Protein AF-A0A6N2K324-F1 (afdb_monomer_lite)

Secondary structure (DSSP, 8-state):
------------HHHHHHTT---EEE---TTGGGS-HHHHHHHHHHHHHHTT--EEEPPPSS---PPPPP-

Foldseek 3Di:
DDDDDPPPPPPVLVVCVVVVVADEAAQDDPCCVVDPSVVVCVVCVVVCVVVPHSYYDDDDPDDDPDDDDDD

InterPro domains:
  IPR017853 Glycoside hydrolase superfamily [SSF51445] (22-63)

Structure (mmCIF, N/CA/C/O backbone):
data_AF-A0A6N2K324-F1
#
_entry.id   AF-A0A6N2K324-F1
#
loop_
_atom_site.group_PDB
_atom_site.id
_atom_site.type_symbol
_atom_site.label_atom_id
_atom_site.label_alt_id
_atom_site.label_comp_id
_atom_site.label_asym_id
_atom_site.label_entity_id
_atom_site.label_seq_id
_atom_site.pdbx_PDB_ins_code
_atom_site.Cartn_x
_atom_site.Cartn_y
_atom_site.Cartn_z
_atom_site.occupancy
_atom_site.B_iso_or_equiv
_atom_site.auth_seq_id
_atom_site.auth_comp_id
_atom_site.auth_asym_id
_atom_site.auth_atom_id
_atom_site.pdbx_PDB_model_num
ATOM 1 N N . MET A 1 1 ? 4.088 -2.092 43.426 1.00 37.12 1 MET A N 1
ATOM 2 C CA . MET A 1 1 ? 5.049 -2.229 42.309 1.00 37.12 1 MET A CA 1
ATOM 3 C C . MET A 1 1 ? 4.239 -2.730 41.115 1.00 37.12 1 MET A C 1
ATOM 5 O O . MET A 1 1 ? 3.656 -3.792 41.238 1.00 37.12 1 MET A O 1
ATOM 9 N N . GLN A 1 2 ? 3.783 -1.822 40.237 1.00 37.47 2 GLN A N 1
ATOM 10 C CA . GLN A 1 2 ? 4.311 -1.622 38.865 1.00 37.47 2 GLN A CA 1
ATOM 11 C C . GLN A 1 2 ? 4.273 -2.909 38.026 1.00 37.47 2 GLN A C 1
ATOM 13 O O . GLN A 1 2 ? 4.912 -3.876 38.401 1.00 37.47 2 GLN A O 1
ATOM 18 N N . GLY A 1 3 ? 3.590 -3.002 36.889 1.00 40.25 3 GLY A N 1
ATOM 19 C CA . GLY A 1 3 ? 2.718 -2.090 36.154 1.00 40.25 3 GLY A CA 1
ATOM 20 C C . GLY A 1 3 ? 1.995 -2.952 35.116 1.00 40.25 3 GLY A C 1
ATOM 21 O O . GLY A 1 3 ? 2.634 -3.767 34.457 1.00 40.25 3 GLY A O 1
ATOM 22 N N . SER A 1 4 ? 0.668 -2.862 35.040 1.00 46.34 4 SER A N 1
ATOM 23 C CA . SER A 1 4 ? -0.124 -3.693 34.133 1.00 46.34 4 SER A CA 1
ATOM 24 C C . SER A 1 4 ? -0.037 -3.135 32.719 1.00 46.34 4 SER A C 1
ATOM 26 O O . SER A 1 4 ? -0.543 -2.045 32.453 1.00 46.34 4 SER A O 1
ATOM 28 N N . ASP A 1 5 ? 0.654 -3.909 31.885 1.00 41.97 5 ASP A N 1
ATOM 29 C CA . ASP A 1 5 ? 0.682 -3.935 30.429 1.00 41.97 5 ASP A CA 1
ATOM 30 C C . ASP A 1 5 ? -0.103 -2.833 29.721 1.00 41.97 5 ASP A C 1
ATOM 32 O O . ASP A 1 5 ? -1.338 -2.800 29.712 1.00 41.97 5 ASP A O 1
ATOM 36 N N . ALA A 1 6 ? 0.650 -1.992 29.011 1.00 43.47 6 ALA A N 1
ATOM 37 C CA . ALA A 1 6 ? 0.149 -1.272 27.857 1.00 43.47 6 ALA A CA 1
ATOM 38 C C . ALA A 1 6 ? -0.403 -2.301 26.860 1.00 43.47 6 ALA A C 1
ATOM 40 O O . ALA A 1 6 ? 0.305 -2.816 25.995 1.00 43.47 6 ALA A O 1
ATOM 41 N N . SER A 1 7 ? -1.687 -2.619 27.010 1.00 44.81 7 SER A N 1
ATOM 42 C CA . SER A 1 7 ? -2.466 -3.360 26.034 1.00 44.81 7 SER A CA 1
ATOM 43 C C . SER A 1 7 ? -2.521 -2.507 24.773 1.00 44.81 7 SER A C 1
ATOM 45 O O . SER A 1 7 ? -3.392 -1.662 24.580 1.00 44.81 7 SER A O 1
ATOM 47 N N . TYR A 1 8 ? -1.529 -2.705 23.906 1.00 44.66 8 TYR A N 1
ATOM 48 C CA . TYR A 1 8 ? -1.624 -2.334 22.510 1.00 44.66 8 TYR A CA 1
ATOM 49 C C . TYR A 1 8 ? -2.910 -2.983 22.021 1.00 44.66 8 TYR A C 1
ATOM 51 O O . TYR A 1 8 ? -2.989 -4.210 21.924 1.00 44.66 8 TYR A O 1
ATOM 59 N N . ARG A 1 9 ? -3.960 -2.173 21.856 1.00 55.47 9 ARG A N 1
ATOM 60 C CA . ARG A 1 9 ? -5.266 -2.624 21.400 1.00 55.47 9 ARG A CA 1
ATOM 61 C C . ARG A 1 9 ? -5.021 -3.288 20.059 1.00 55.47 9 ARG A C 1
ATOM 63 O O . ARG A 1 9 ? -4.879 -2.607 19.051 1.00 55.47 9 ARG A O 1
ATOM 70 N N . ARG A 1 10 ? -4.903 -4.615 20.071 1.00 56.72 10 ARG A N 1
ATOM 71 C CA . ARG A 1 10 ? -4.858 -5.446 18.880 1.00 56.72 10 ARG A CA 1
ATOM 72 C C . ARG A 1 10 ? -6.233 -5.276 18.260 1.00 56.72 10 ARG A C 1
ATOM 74 O O . ARG A 1 10 ? -7.170 -5.979 18.618 1.00 56.72 10 ARG A O 1
ATOM 81 N N . THR A 1 11 ? -6.382 -4.246 17.434 1.00 59.47 11 THR A N 1
ATOM 82 C CA . THR A 1 11 ? -7.487 -4.140 16.496 1.00 59.47 11 THR A CA 1
ATOM 83 C C . THR A 1 11 ? -7.480 -5.458 15.754 1.00 59.47 11 THR A C 1
ATOM 85 O O . THR A 1 11 ? -6.489 -5.796 15.111 1.00 59.47 11 THR A O 1
ATOM 88 N N . ASP A 1 12 ? -8.523 -6.256 15.956 1.00 74.88 12 ASP A N 1
ATOM 89 C CA . ASP A 1 12 ? -8.708 -7.490 15.215 1.00 74.88 12 ASP A CA 1
ATOM 90 C C . ASP A 1 12 ? -8.866 -7.095 13.747 1.00 74.88 12 ASP A C 1
ATOM 92 O O . ASP A 1 12 ? -9.950 -6.722 13.297 1.00 74.88 12 ASP A O 1
ATOM 96 N N . THR A 1 13 ? -7.750 -7.094 13.016 1.00 74.75 13 THR A N 1
ATOM 97 C CA . THR A 1 13 ? -7.705 -6.749 11.598 1.00 74.75 13 THR A CA 1
ATOM 98 C C . THR A 1 13 ? -8.718 -7.602 10.841 1.00 74.75 13 THR A C 1
ATOM 100 O O . THR A 1 13 ? -9.438 -7.086 9.997 1.00 74.75 13 THR A O 1
ATOM 103 N N . GLY A 1 14 ? -8.890 -8.872 11.225 1.00 75.12 14 GLY A N 1
ATOM 104 C CA . GLY A 1 14 ? -9.883 -9.762 10.634 1.00 75.12 14 GLY A CA 1
ATOM 105 C C . GLY A 1 14 ? -11.332 -9.314 10.851 1.00 75.12 14 GLY A C 1
ATOM 106 O O . GLY A 1 14 ? -12.174 -9.582 9.994 1.00 75.12 14 GLY A O 1
ATOM 107 N N . ALA A 1 15 ? -11.645 -8.629 11.950 1.00 77.69 15 ALA A N 1
ATOM 108 C CA . ALA A 1 15 ? -12.956 -8.016 12.170 1.00 77.69 15 ALA A CA 1
ATOM 109 C C . ALA A 1 15 ? -13.129 -6.706 11.381 1.00 77.69 15 ALA A C 1
ATOM 111 O O . ALA A 1 15 ? -14.224 -6.422 10.892 1.00 77.69 15 ALA A O 1
ATOM 112 N N . VAL A 1 16 ? -12.061 -5.918 11.209 1.00 81.06 16 VAL A N 1
ATOM 113 C CA . VAL A 1 16 ? -12.087 -4.684 10.399 1.00 81.06 16 VAL A CA 1
ATOM 114 C C . VAL A 1 16 ? -12.355 -4.998 8.926 1.00 81.06 16 VAL A C 1
ATOM 116 O O . VAL A 1 16 ? -13.260 -4.400 8.343 1.00 81.06 16 VAL A O 1
ATOM 119 N N . LEU A 1 17 ? -11.655 -5.995 8.369 1.00 80.62 17 LEU A N 1
ATOM 120 C CA . LEU A 1 17 ? -11.849 -6.444 6.986 1.00 80.62 17 LEU A CA 1
ATOM 121 C C . LEU A 1 17 ? -13.291 -6.939 6.753 1.00 80.62 17 LEU A C 1
ATOM 123 O O . LEU A 1 17 ? -13.988 -6.506 5.840 1.00 80.62 17 LEU A O 1
ATOM 127 N N . ARG A 1 18 ? -13.810 -7.775 7.662 1.00 80.81 18 ARG A N 1
ATOM 128 C CA . ARG A 1 18 ? -15.169 -8.343 7.556 1.00 80.81 18 ARG A CA 1
ATOM 129 C C . ARG A 1 18 ? -16.305 -7.345 7.782 1.00 80.81 18 ARG A C 1
ATOM 131 O O . ARG A 1 18 ? -17.429 -7.618 7.377 1.00 80.81 18 ARG A O 1
ATOM 138 N N . SER A 1 19 ? -16.039 -6.217 8.439 1.00 84.75 19 SER A N 1
ATOM 139 C CA . SER A 1 19 ? -17.049 -5.188 8.730 1.00 84.75 19 SER A CA 1
ATOM 140 C C . SER A 1 19 ? -17.084 -4.051 7.706 1.00 84.75 19 SER A C 1
ATOM 142 O O . SER A 1 19 ? -17.839 -3.097 7.896 1.00 84.75 19 SER A O 1
ATOM 144 N N . GLY A 1 20 ? -16.280 -4.130 6.636 1.00 80.44 20 GLY A N 1
ATOM 145 C CA . GLY A 1 20 ? -16.214 -3.099 5.597 1.00 80.44 20 GLY A CA 1
ATOM 146 C C . GLY A 1 20 ? -15.579 -1.790 6.071 1.00 80.44 20 GLY A C 1
ATOM 147 O O . GLY A 1 20 ? -15.811 -0.743 5.477 1.00 80.44 20 GLY A O 1
ATOM 14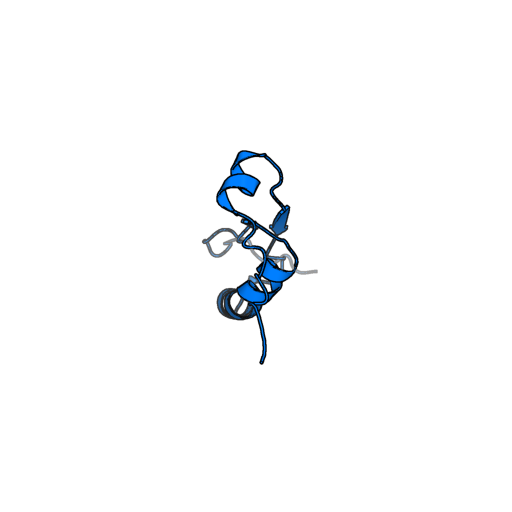8 N N . ARG A 1 21 ? -14.796 -1.827 7.156 1.00 86.81 21 ARG A N 1
ATOM 149 C CA . ARG A 1 21 ? -14.104 -0.656 7.725 1.00 86.81 21 ARG A CA 1
ATOM 150 C C . ARG A 1 21 ? -12.645 -0.573 7.283 1.00 86.81 21 ARG A C 1
ATOM 152 O O . ARG A 1 21 ? -11.813 -0.012 7.992 1.00 86.81 21 ARG A O 1
ATOM 159 N N . GLU A 1 22 ? -12.328 -1.187 6.151 1.00 88.38 22 GLU A N 1
ATOM 160 C CA . GLU A 1 22 ? -10.971 -1.219 5.627 1.00 88.38 22 GLU A CA 1
ATOM 161 C C . GLU A 1 22 ? -10.490 0.180 5.257 1.00 88.38 22 GLU A C 1
ATOM 163 O O . GLU A 1 22 ? -11.217 0.971 4.656 1.00 88.38 22 GLU A O 1
ATOM 168 N N . ILE A 1 23 ? -9.235 0.462 5.590 1.00 90.81 23 ILE A N 1
ATOM 169 C CA . ILE A 1 23 ? -8.540 1.674 5.174 1.00 90.81 23 ILE A CA 1
ATOM 170 C C . ILE A 1 23 ? -7.408 1.226 4.255 1.00 90.81 23 ILE A C 1
ATOM 172 O O . ILE A 1 23 ? -6.419 0.634 4.699 1.00 90.81 23 ILE A O 1
ATOM 176 N N . LEU A 1 24 ? -7.591 1.481 2.959 1.00 92.06 24 LEU A N 1
ATOM 177 C CA . LEU A 1 24 ? -6.670 1.078 1.903 1.00 92.06 24 LEU A CA 1
ATOM 178 C C . LEU A 1 24 ? -5.622 2.168 1.651 1.00 92.06 24 LEU A C 1
ATOM 180 O O . LEU A 1 24 ? -5.961 3.331 1.435 1.00 92.06 24 LEU A O 1
ATOM 184 N N . LEU A 1 25 ? -4.349 1.776 1.622 1.00 92.56 25 LEU A N 1
ATOM 185 C CA . LEU A 1 25 ? -3.245 2.607 1.150 1.00 92.56 25 LEU A CA 1
ATOM 186 C C . LEU A 1 25 ? -2.899 2.234 -0.292 1.00 92.56 25 LEU A C 1
ATOM 188 O O . LEU A 1 25 ? -2.459 1.113 -0.541 1.00 92.56 25 LEU A O 1
ATOM 192 N N . GLN A 1 26 ? -3.000 3.170 -1.235 1.00 93.38 26 GLN A N 1
ATOM 193 C CA . GLN A 1 26 ? -2.329 3.016 -2.527 1.00 93.38 26 GLN A CA 1
ATOM 194 C C . GLN A 1 26 ? -0.824 3.212 -2.316 1.00 93.38 26 GLN A C 1
ATOM 196 O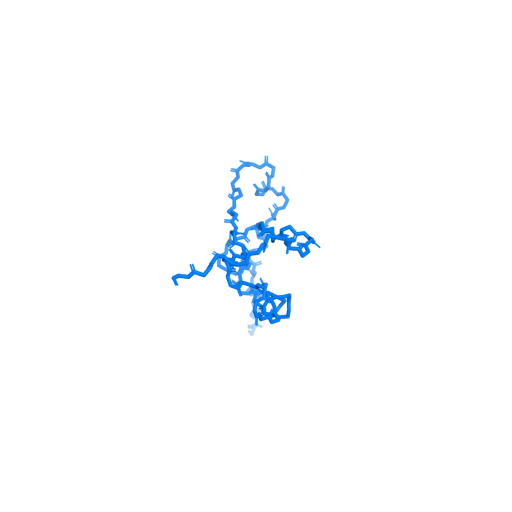 O . GLN A 1 26 ? -0.347 4.333 -2.162 1.00 93.38 26 GLN A O 1
ATOM 201 N N . ALA A 1 27 ? -0.071 2.116 -2.260 1.00 90.75 27 ALA A N 1
ATOM 202 C CA . ALA A 1 27 ? 1.317 2.145 -1.811 1.00 90.75 27 ALA A CA 1
ATOM 203 C C . ALA A 1 27 ? 2.319 2.516 -2.919 1.00 90.75 27 ALA A C 1
ATOM 205 O O . ALA A 1 27 ? 3.521 2.491 -2.677 1.00 90.75 27 ALA A O 1
ATOM 206 N N . PHE A 1 28 ? 1.861 2.867 -4.121 1.00 89.69 28 PHE A N 1
ATOM 207 C CA . PHE A 1 28 ? 2.698 3.169 -5.283 1.00 89.69 28 PHE A CA 1
ATOM 208 C C . PHE A 1 28 ? 2.270 4.458 -5.986 1.00 89.69 28 PHE A C 1
ATOM 210 O O . PHE A 1 28 ? 1.131 4.915 -5.880 1.00 89.69 28 PHE A O 1
ATOM 217 N N . ASN A 1 29 ? 3.203 5.016 -6.748 1.00 85.62 29 ASN A N 1
ATOM 218 C CA . ASN A 1 29 ? 3.010 6.158 -7.633 1.00 85.62 29 ASN A CA 1
ATOM 2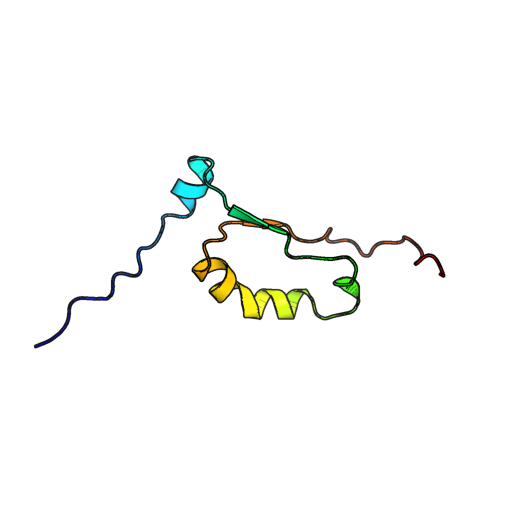19 C C . ASN A 1 29 ? 3.719 5.911 -8.977 1.00 85.62 29 ASN A C 1
ATOM 221 O O . ASN A 1 29 ? 4.344 4.867 -9.170 1.00 85.62 29 ASN A O 1
ATOM 225 N N . TRP A 1 30 ? 3.651 6.892 -9.880 1.00 80.56 30 TRP A N 1
ATOM 226 C CA . TRP 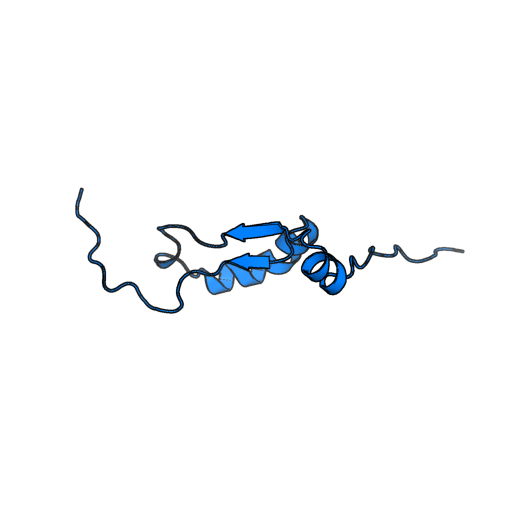A 1 30 ? 4.266 6.813 -11.208 1.00 80.56 30 TRP A CA 1
ATOM 227 C C . TRP A 1 30 ? 5.778 6.565 -11.190 1.00 80.56 30 TRP A C 1
ATOM 229 O O . TRP A 1 30 ? 6.281 5.916 -12.088 1.00 80.56 30 TRP A O 1
ATOM 239 N N . GLU A 1 31 ? 6.505 7.045 -10.180 1.00 82.75 31 GLU A N 1
ATOM 240 C CA . GLU A 1 31 ? 7.973 6.958 -10.117 1.00 82.75 31 GLU A CA 1
ATOM 241 C C . GLU A 1 31 ? 8.483 5.792 -9.269 1.00 82.75 31 GLU A C 1
ATOM 243 O O . GLU A 1 31 ? 9.682 5.652 -9.029 1.00 82.75 31 GLU A O 1
ATOM 248 N N . SER A 1 32 ? 7.583 4.934 -8.792 1.00 80.56 32 SER A N 1
ATOM 249 C CA . SER A 1 32 ? 7.943 3.814 -7.923 1.00 80.56 32 SER A CA 1
ATOM 250 C C . SER A 1 32 ? 8.877 2.814 -8.614 1.00 80.56 32 SER A C 1
ATOM 252 O O . SER A 1 32 ? 9.654 2.149 -7.933 1.00 80.56 32 SER A O 1
ATOM 254 N N . HIS A 1 33 ? 8.887 2.760 -9.953 1.00 76.88 33 HIS A N 1
ATOM 255 C CA . HIS A 1 33 ? 9.841 1.964 -10.737 1.00 76.88 33 HIS A CA 1
ATOM 256 C C . HIS A 1 33 ? 11.276 2.499 -10.696 1.00 76.88 33 HIS A C 1
ATOM 258 O O . HIS A 1 33 ? 12.208 1.745 -10.963 1.00 76.88 33 HIS A O 1
ATOM 264 N N . LYS A 1 34 ? 11.478 3.776 -10.353 1.00 80.06 34 LYS A N 1
ATOM 265 C CA . LYS A 1 34 ? 12.800 4.426 -10.346 1.00 80.06 34 LYS A CA 1
ATOM 266 C C . LYS A 1 34 ? 13.610 4.137 -9.075 1.00 80.06 34 LYS A C 1
ATOM 268 O O . LYS A 1 34 ? 14.775 4.522 -8.979 1.00 80.06 34 LYS A O 1
ATOM 273 N N . HIS A 1 35 ? 13.014 3.475 -8.082 1.00 79.75 35 HIS A N 1
ATOM 274 C CA . HIS A 1 35 ? 13.612 3.256 -6.764 1.00 79.75 35 HIS A CA 1
ATOM 275 C C . HIS A 1 35 ? 13.410 1.821 -6.264 1.00 79.75 35 HIS A C 1
ATOM 277 O O . HIS A 1 35 ? 12.583 1.074 -6.778 1.00 79.75 35 HIS A O 1
ATOM 283 N N . ASN A 1 36 ? 14.126 1.440 -5.195 1.00 86.75 36 ASN A N 1
ATOM 284 C CA . ASN A 1 36 ? 13.868 0.192 -4.468 1.00 86.75 36 ASN A CA 1
ATOM 285 C C . ASN A 1 36 ? 12.550 0.290 -3.675 1.00 86.75 36 ASN A C 1
ATOM 287 O O . ASN A 1 36 ? 12.540 0.476 -2.455 1.00 86.75 36 ASN A O 1
ATOM 291 N N . TRP A 1 37 ? 11.430 0.214 -4.391 1.00 88.19 37 TRP A N 1
ATOM 292 C CA . TRP A 1 37 ? 10.093 0.380 -3.839 1.00 88.19 37 TRP A CA 1
ATOM 293 C C . TRP A 1 37 ? 9.756 -0.689 -2.794 1.00 88.19 37 TRP A C 1
ATOM 295 O O . TRP A 1 37 ? 9.314 -0.343 -1.700 1.00 88.19 37 TRP A O 1
ATOM 305 N N . TRP A 1 38 ? 10.063 -1.961 -3.074 1.00 87.62 38 TRP A N 1
ATOM 306 C CA . TRP A 1 38 ? 9.818 -3.070 -2.146 1.00 87.62 38 TRP A CA 1
ATOM 307 C C . TRP A 1 38 ? 10.560 -2.892 -0.818 1.00 87.62 38 TRP A C 1
ATOM 309 O O . TRP A 1 38 ? 9.943 -2.973 0.242 1.00 87.62 38 TRP A O 1
ATOM 319 N N . GLY A 1 39 ? 11.853 -2.551 -0.861 1.00 91.88 39 GLY A N 1
ATOM 320 C CA . GLY A 1 39 ? 12.633 -2.307 0.355 1.00 91.88 39 GLY A CA 1
ATOM 321 C C . GLY A 1 39 ? 12.185 -1.060 1.126 1.00 91.88 39 GLY A C 1
ATOM 322 O O . GLY A 1 39 ? 12.288 -1.011 2.352 1.00 91.88 39 GLY A O 1
ATOM 323 N N . ASN A 1 40 ? 11.664 -0.042 0.435 1.00 90.12 40 ASN A N 1
ATOM 324 C CA . ASN A 1 40 ? 11.080 1.133 1.082 1.00 90.12 40 ASN A CA 1
ATOM 325 C C . ASN A 1 40 ? 9.739 0.819 1.751 1.00 90.12 40 ASN A C 1
ATOM 327 O O . ASN A 1 40 ? 9.466 1.350 2.828 1.00 90.12 40 ASN A O 1
ATOM 331 N N . LEU A 1 41 ? 8.912 -0.021 1.123 1.00 91.19 41 LEU A N 1
ATOM 332 C CA . LEU A 1 41 ? 7.641 -0.459 1.682 1.00 91.19 41 LEU A CA 1
ATOM 333 C C . LEU A 1 41 ? 7.870 -1.292 2.942 1.00 91.19 41 LEU A C 1
ATOM 335 O O . LEU A 1 41 ? 7.298 -0.967 3.977 1.00 91.19 41 LEU A O 1
ATOM 339 N N . GLU A 1 42 ? 8.753 -2.292 2.882 1.00 92.88 42 GLU A N 1
ATOM 340 C CA . GLU A 1 42 ? 9.072 -3.186 4.004 1.00 92.88 42 GLU A CA 1
ATOM 341 C C . GLU A 1 42 ? 9.465 -2.407 5.268 1.00 92.88 42 GLU A C 1
ATOM 343 O O . GLU A 1 42 ? 8.928 -2.648 6.350 1.00 92.88 42 GLU A O 1
ATOM 348 N N . LYS A 1 43 ? 10.308 -1.380 5.115 1.00 95.25 43 LYS A N 1
ATOM 349 C CA . LYS A 1 43 ? 10.724 -0.497 6.218 1.00 95.25 43 LYS A CA 1
ATOM 350 C C . LYS A 1 43 ? 9.581 0.324 6.822 1.00 95.25 43 LYS A C 1
ATOM 352 O O . LYS A 1 43 ? 9.695 0.754 7.965 1.00 95.25 43 LYS A O 1
ATOM 357 N N . LYS A 1 44 ? 8.505 0.572 6.071 1.00 92.81 44 LYS A N 1
ATOM 358 C CA . LYS A 1 44 ? 7.381 1.438 6.466 1.00 92.81 44 LYS A CA 1
ATOM 359 C C . LYS A 1 44 ? 6.142 0.671 6.925 1.00 92.81 44 LYS A C 1
ATOM 361 O O . LYS A 1 44 ? 5.255 1.293 7.502 1.00 92.81 44 LYS A O 1
ATOM 366 N N . VAL A 1 45 ? 6.066 -0.651 6.720 1.00 92.19 45 VAL A N 1
ATOM 367 C CA . VAL A 1 45 ? 4.884 -1.474 7.064 1.00 92.19 45 VAL A CA 1
ATOM 368 C C . VAL A 1 45 ? 4.431 -1.258 8.508 1.00 92.19 45 VAL A C 1
ATOM 370 O O . VAL A 1 45 ? 3.241 -1.067 8.758 1.00 92.19 45 VAL A O 1
ATOM 373 N N . ALA A 1 46 ? 5.367 -1.250 9.461 1.00 92.50 46 ALA A N 1
ATOM 374 C CA . ALA A 1 46 ? 5.037 -1.090 10.875 1.00 92.50 46 ALA A CA 1
ATOM 375 C C . ALA A 1 46 ? 4.383 0.267 11.173 1.00 92.50 46 ALA A C 1
ATOM 377 O O . ALA A 1 46 ? 3.448 0.343 11.969 1.00 92.50 46 ALA A O 1
ATOM 378 N N . ASP A 1 47 ? 4.852 1.332 10.530 1.00 94.00 47 ASP A N 1
ATOM 379 C CA . ASP A 1 47 ? 4.319 2.674 10.743 1.00 94.00 47 ASP A CA 1
ATOM 380 C C . ASP A 1 47 ? 2.994 2.871 10.000 1.00 94.00 47 ASP A C 1
ATOM 382 O O . ASP A 1 47 ? 2.060 3.419 10.576 1.00 94.00 47 ASP A O 1
ATOM 386 N N . ILE A 1 48 ? 2.853 2.308 8.794 1.00 91.94 48 ILE A N 1
ATOM 387 C CA . ILE A 1 48 ? 1.585 2.251 8.045 1.00 91.94 48 ILE A CA 1
ATOM 388 C C . ILE A 1 48 ? 0.488 1.570 8.882 1.00 91.94 48 ILE A C 1
ATOM 390 O O . ILE A 1 48 ? -0.617 2.10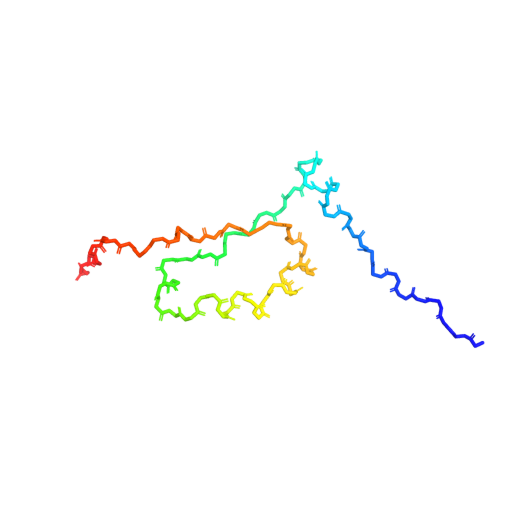1 9.005 1.00 91.94 48 ILE A O 1
ATOM 394 N N . ALA A 1 49 ? 0.799 0.435 9.516 1.00 90.56 49 ALA A N 1
ATOM 395 C CA . ALA A 1 49 ? -0.141 -0.272 10.385 1.00 90.56 49 ALA A CA 1
ATOM 396 C C . ALA A 1 49 ? -0.508 0.547 11.636 1.00 90.56 49 ALA A C 1
ATOM 398 O O . ALA A 1 49 ? -1.681 0.629 12.000 1.00 90.56 49 ALA A O 1
ATOM 399 N N . LYS A 1 50 ? 0.469 1.210 12.277 1.00 91.00 50 LYS A N 1
ATOM 400 C CA . LYS A 1 50 ? 0.214 2.110 13.421 1.00 91.00 50 LYS A CA 1
ATOM 401 C C . LYS A 1 50 ? -0.646 3.315 13.037 1.00 91.00 50 LYS A C 1
ATOM 403 O O . LYS A 1 50 ? -1.418 3.783 13.869 1.00 91.00 50 LYS A O 1
ATOM 408 N N . SER A 1 51 ? -0.536 3.802 11.801 1.00 90.94 51 SER A N 1
ATOM 409 C CA . SER A 1 51 ? -1.386 4.868 11.260 1.00 90.94 51 SER A CA 1
ATOM 410 C C . SER A 1 51 ? -2.827 4.423 10.981 1.00 90.94 51 SER A C 1
ATOM 412 O O . SER A 1 51 ? -3.665 5.268 10.680 1.00 90.94 51 SER A O 1
ATOM 414 N N . GLY A 1 52 ? -3.138 3.128 11.111 1.00 89.12 52 GLY A N 1
ATOM 415 C CA . GLY A 1 52 ? -4.496 2.596 10.993 1.00 89.12 52 GLY A CA 1
ATOM 416 C C . GLY A 1 52 ? -4.864 2.067 9.608 1.00 89.12 52 GLY A C 1
ATOM 417 O O . GLY A 1 52 ? -6.012 1.676 9.409 1.00 89.12 52 GLY A O 1
ATOM 418 N N . PHE A 1 53 ? -3.921 2.012 8.663 1.00 91.00 53 PHE A N 1
ATOM 419 C CA . PHE A 1 53 ? -4.153 1.327 7.393 1.00 91.00 53 PHE A CA 1
ATOM 420 C C . PHE A 1 53 ? -4.250 -0.182 7.612 1.00 91.00 53 PHE A C 1
ATOM 422 O O . PHE A 1 53 ? -3.474 -0.771 8.366 1.00 91.00 53 PHE A O 1
ATOM 429 N N . THR A 1 54 ? -5.199 -0.811 6.929 1.00 91.06 54 THR A N 1
ATOM 430 C CA . THR A 1 54 ? -5.483 -2.246 7.072 1.00 91.06 54 THR A CA 1
ATOM 431 C C . THR A 1 54 ? -5.042 -3.048 5.861 1.00 91.06 54 THR A C 1
ATOM 433 O O . THR A 1 54 ? -4.759 -4.236 5.986 1.00 91.06 54 THR A O 1
ATOM 436 N N . SER A 1 55 ? -4.975 -2.389 4.705 1.00 88.69 55 SER A N 1
ATOM 437 C CA . SER A 1 55 ? -4.724 -3.009 3.410 1.00 88.69 55 SER A CA 1
ATOM 438 C C . SER A 1 55 ? -3.795 -2.102 2.595 1.00 88.69 55 SER A C 1
ATOM 440 O O . SER A 1 55 ? -3.900 -0.876 2.666 1.00 88.69 55 SER A O 1
ATOM 442 N N . ALA A 1 56 ? -2.894 -2.685 1.802 1.00 90.62 56 ALA A N 1
ATOM 443 C CA . ALA A 1 56 ? -2.046 -1.951 0.864 1.00 90.62 56 ALA A CA 1
ATOM 444 C C . ALA A 1 56 ? -2.311 -2.435 -0.564 1.00 90.62 56 ALA A C 1
ATOM 446 O O . ALA A 1 56 ? -2.217 -3.627 -0.852 1.00 90.62 56 ALA A O 1
ATOM 447 N N . TRP A 1 57 ? -2.622 -1.507 -1.462 1.00 89.31 57 TRP A N 1
ATOM 448 C CA . TRP A 1 57 ? -2.696 -1.767 -2.891 1.00 89.31 57 TRP A CA 1
ATOM 449 C C . TRP A 1 57 ? -1.300 -1.619 -3.493 1.00 89.31 57 TRP A C 1
ATOM 451 O O . TRP A 1 57 ? -0.697 -0.544 -3.445 1.00 89.31 57 TRP A O 1
ATOM 461 N N . LEU A 1 58 ? -0.780 -2.731 -4.007 1.00 88.56 58 LEU A N 1
ATOM 462 C CA . LEU A 1 58 ? 0.550 -2.844 -4.598 1.00 88.56 58 LEU A CA 1
ATOM 463 C C . LEU A 1 58 ? 0.492 -2.508 -6.101 1.00 88.56 58 LEU A C 1
ATOM 465 O O . LEU A 1 58 ? -0.560 -2.700 -6.722 1.00 88.56 58 LEU A O 1
ATOM 469 N N . PRO A 1 59 ? 1.598 -2.034 -6.703 1.00 81.88 59 PRO A N 1
ATOM 470 C CA . PRO A 1 59 ? 1.662 -1.854 -8.141 1.00 81.88 59 PRO A CA 1
ATOM 471 C C . PRO A 1 59 ? 1.520 -3.221 -8.831 1.00 81.88 59 PRO A C 1
ATOM 473 O O . PRO A 1 59 ? 1.797 -4.259 -8.216 1.00 81.88 59 PRO A O 1
ATOM 476 N N . PRO A 1 60 ? 1.112 -3.251 -10.109 1.00 78.06 60 PRO A N 1
ATOM 477 C CA . PRO A 1 60 ? 1.124 -4.479 -10.890 1.00 78.06 60 PRO A CA 1
ATOM 478 C C . PRO A 1 60 ? 2.503 -5.159 -10.799 1.00 78.06 60 PRO A C 1
ATOM 480 O O . PRO A 1 60 ? 3.517 -4.477 -10.941 1.00 78.06 60 PRO A O 1
ATOM 483 N N . PRO A 1 61 ? 2.581 -6.487 -10.597 1.00 64.81 61 PRO A N 1
ATOM 484 C CA . PRO A 1 61 ? 3.854 -7.201 -10.441 1.00 64.81 61 PRO A CA 1
ATOM 485 C C . PRO A 1 61 ? 4.680 -7.295 -11.740 1.00 64.81 61 PRO A C 1
ATOM 487 O O . PRO A 1 61 ? 5.710 -7.963 -11.765 1.00 64.81 61 PRO A O 1
ATOM 490 N N . ALA A 1 62 ? 4.23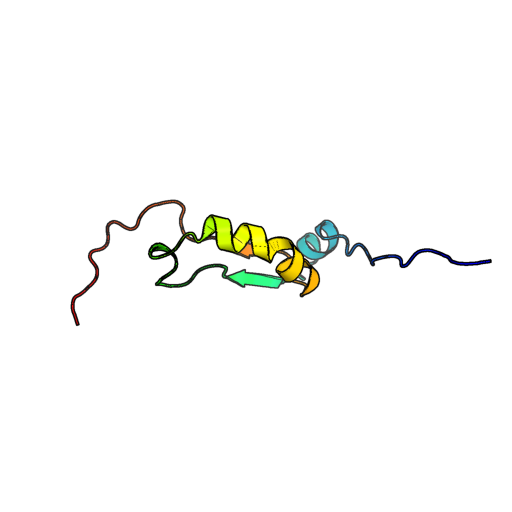2 -6.657 -12.824 1.00 60.59 62 ALA A N 1
ATOM 491 C CA . ALA A 1 62 ? 4.884 -6.662 -14.124 1.00 60.59 62 ALA A CA 1
ATOM 492 C C . ALA A 1 62 ? 5.594 -5.328 -14.380 1.00 60.59 62 ALA A C 1
ATOM 494 O O . ALA A 1 62 ? 5.031 -4.259 -14.139 1.00 60.59 62 ALA A O 1
ATOM 495 N N . ASN A 1 63 ? 6.805 -5.396 -14.938 1.00 58.31 63 ASN A N 1
ATOM 496 C CA . ASN A 1 63 ? 7.446 -4.229 -15.533 1.00 58.31 63 ASN A CA 1
ATOM 497 C C . ASN A 1 63 ? 6.557 -3.730 -16.675 1.00 58.31 63 ASN A C 1
ATOM 499 O O . ASN A 1 63 ? 6.241 -4.487 -17.596 1.00 58.31 63 ASN A O 1
ATOM 503 N N . SER A 1 64 ? 6.125 -2.474 -16.594 1.00 55.97 64 SER A N 1
ATOM 504 C CA . SER A 1 64 ? 5.383 -1.840 -17.678 1.00 55.97 64 SER A CA 1
ATOM 505 C C . SER A 1 64 ? 6.245 -1.846 -18.944 1.00 55.97 64 SER A C 1
ATOM 507 O O . SER A 1 64 ? 7.372 -1.359 -18.922 1.00 55.97 64 SER A O 1
ATOM 509 N N . PHE A 1 65 ? 5.722 -2.393 -20.044 1.00 56.78 65 PHE A N 1
ATOM 510 C CA . PHE A 1 65 ? 6.335 -2.292 -21.377 1.00 56.78 65 PHE A CA 1
ATOM 511 C C . PHE A 1 65 ? 6.008 -0.957 -22.068 1.00 56.78 65 PHE A C 1
ATOM 513 O O . PHE A 1 65 ? 6.353 -0.771 -23.234 1.00 56.78 65 PHE A O 1
ATOM 520 N N . ALA A 1 66 ? 5.299 -0.047 -21.390 1.00 63.12 66 ALA A N 1
ATOM 521 C CA . ALA A 1 66 ? 4.923 1.234 -21.965 1.00 63.12 66 ALA A CA 1
ATOM 522 C C . ALA A 1 66 ? 6.161 2.143 -22.089 1.00 63.12 66 ALA A C 1
ATOM 524 O O . ALA A 1 66 ? 6.853 2.344 -21.087 1.00 63.12 66 ALA A O 1
ATOM 525 N N . PRO A 1 67 ? 6.451 2.692 -23.281 1.00 57.69 67 PRO A N 1
ATOM 526 C CA . PRO A 1 67 ? 7.498 3.694 -23.431 1.00 57.69 67 PRO A CA 1
ATOM 527 C C . PRO A 1 67 ? 7.157 4.947 -22.607 1.00 57.69 67 PRO A C 1
ATOM 529 O O . PRO A 1 67 ? 6.004 5.379 -22.585 1.00 57.69 67 PRO A O 1
ATOM 532 N N . GLU A 1 68 ? 8.149 5.521 -21.914 1.00 60.56 68 GLU A N 1
ATOM 533 C CA . GLU A 1 68 ? 8.019 6.860 -21.323 1.00 60.56 68 GLU A CA 1
ATOM 534 C C . GLU A 1 68 ? 7.855 7.868 -22.474 1.00 60.56 68 GLU A C 1
ATOM 536 O O . GLU A 1 68 ? 8.719 7.960 -23.347 1.00 60.56 68 GLU A O 1
ATOM 541 N N . GLU A 1 69 ? 6.726 8.583 -22.509 1.00 60.66 69 GLU A N 1
ATOM 542 C CA . GLU A 1 69 ? 6.505 9.658 -23.482 1.00 60.66 69 GLU A CA 1
ATOM 543 C C . GLU A 1 69 ? 7.499 10.801 -23.215 1.00 60.66 69 GLU A C 1
ATOM 545 O O . GLU A 1 69 ? 7.585 11.278 -22.077 1.00 60.66 69 GLU A O 1
ATOM 550 N N . PRO A 1 70 ? 8.264 11.246 -24.226 1.00 64.31 70 PRO A N 1
ATOM 551 C CA . PRO A 1 70 ? 9.131 12.402 -24.079 1.00 64.31 70 PRO A CA 1
ATOM 552 C C . PRO A 1 70 ? 8.278 13.677 -24.019 1.00 64.31 70 PRO A C 1
ATOM 554 O O . PRO A 1 70 ? 7.374 13.857 -24.835 1.00 64.31 70 PRO A O 1
ATOM 557 N N . LEU A 1 71 ? 8.571 14.538 -23.039 1.00 59.94 71 LEU A N 1
ATOM 558 C CA . LEU A 1 71 ? 8.022 15.897 -22.931 1.00 59.94 71 LEU A CA 1
ATOM 559 C C . LEU A 1 71 ? 8.508 16.801 -24.070 1.00 59.94 71 LEU A C 1
ATOM 561 O O . LEU A 1 71 ? 9.698 16.676 -24.446 1.00 59.94 71 LEU A O 1
#

Organism: Salix viminalis (NCBI:txid40686)

Sequence (71 aa):
MQGSDASYRRTDTGAVLRSGREILLQAFNWESHKHNWWGNLEKKVADIAKSGFTSAWLPPPANSFAPEEPL

pLDDT: mean 76.33, std 16.98, range [37.12, 95.25]

Radius of gyration: 17.8 Å; chains: 1; bounding box: 31×26×66 Å